Protein AF-A0A016S9G3-F1 (afdb_monomer_lite)

pLDDT: mean 77.6, std 17.91, range [39.56, 98.06]

Radius of gyration: 31.68 Å; chains: 1; bounding box: 77×28×99 Å

Secondary structure (DSSP, 8-state):
-----PPPPP------SHHHHHHHHHHHHHHHHHHHHHTT--TT--HHHHHHHHHHHHHHHHHHHHH-GGGSPPHHHHHHHHHHGGGS----

Foldseek 3Di:
DDDDDDDDDDDDDDPDPPPVVVVVVVVVVVVLVVLCVVLVHDPPDDPVVSVVSSVVVVVVVVVCVVPPCVPPDPVVVVVVVVVVVPPPPDDD

Structure (mmCIF, N/CA/C/O backbone):
data_AF-A0A016S9G3-F1
#
_entry.id   AF-A0A016S9G3-F1
#
loop_
_atom_site.group_PDB
_atom_site.id
_atom_site.type_symbol
_atom_site.label_atom_id
_atom_site.label_alt_id
_atom_site.label_comp_id
_atom_site.label_asym_id
_atom_site.label_entity_id
_atom_site.label_seq_id
_atom_site.pdbx_PDB_ins_code
_atom_site.Cartn_x
_atom_site.Cartn_y
_atom_site.Cartn_z
_atom_site.occupancy
_atom_site.B_iso_or_equiv
_atom_site.auth_seq_id
_atom_site.auth_comp_id
_atom_site.auth_asym_id
_atom_site.auth_atom_id
_atom_site.pdbx_PDB_model_num
ATOM 1 N N . MET A 1 1 ? 59.956 -19.115 -46.795 1.00 42.34 1 MET A N 1
ATOM 2 C CA . MET A 1 1 ? 59.897 -18.822 -45.343 1.00 42.34 1 MET A CA 1
ATOM 3 C C . MET A 1 1 ? 58.488 -18.322 -45.012 1.00 42.34 1 MET A C 1
ATOM 5 O O . MET A 1 1 ? 58.281 -17.118 -44.940 1.00 42.34 1 MET A O 1
ATOM 9 N N . HIS A 1 2 ? 57.495 -19.210 -44.901 1.00 43.22 2 HIS A N 1
ATOM 10 C CA . HIS A 1 2 ? 56.113 -18.811 -44.594 1.00 43.22 2 HIS A CA 1
ATOM 11 C C . HIS A 1 2 ? 55.877 -18.946 -43.086 1.00 43.22 2 HIS A C 1
ATOM 13 O O . HIS A 1 2 ? 55.929 -20.048 -42.548 1.00 43.22 2 HIS A O 1
ATOM 19 N N . ARG A 1 3 ? 55.691 -17.814 -42.397 1.00 47.59 3 ARG A N 1
ATOM 20 C CA . ARG A 1 3 ? 55.271 -17.761 -40.991 1.00 47.59 3 ARG A CA 1
ATOM 21 C C . ARG A 1 3 ? 53.745 -17.742 -40.957 1.00 47.59 3 ARG A C 1
ATOM 23 O O . ARG A 1 3 ? 53.147 -16.715 -41.255 1.00 47.59 3 ARG A O 1
ATOM 30 N N . GLU A 1 4 ? 53.131 -18.855 -40.577 1.00 50.22 4 GLU A N 1
ATOM 31 C CA . GLU A 1 4 ? 51.758 -18.848 -40.076 1.00 50.22 4 GLU A CA 1
ATOM 32 C C . GLU A 1 4 ? 51.778 -18.453 -38.596 1.00 50.22 4 GLU A C 1
ATOM 34 O O . GLU A 1 4 ? 52.387 -19.131 -37.768 1.00 50.22 4 GLU A O 1
ATOM 39 N N . THR A 1 5 ? 51.116 -17.353 -38.244 1.00 54.00 5 THR A N 1
ATOM 40 C CA . THR A 1 5 ? 50.818 -17.012 -36.848 1.00 54.00 5 THR A CA 1
ATOM 41 C C . THR A 1 5 ? 49.310 -16.942 -36.666 1.00 54.00 5 THR A C 1
ATOM 43 O O . THR A 1 5 ? 48.653 -15.989 -37.077 1.00 54.00 5 THR A O 1
ATOM 46 N N . ARG A 1 6 ? 48.790 -18.005 -36.051 1.00 60.78 6 ARG A N 1
ATOM 47 C CA . ARG A 1 6 ? 47.431 -18.195 -35.536 1.00 60.78 6 ARG A CA 1
ATOM 48 C C . ARG A 1 6 ? 46.963 -16.978 -34.712 1.00 60.78 6 ARG A C 1
ATOM 50 O O . ARG A 1 6 ? 47.702 -16.563 -33.819 1.00 60.78 6 ARG A O 1
ATOM 57 N N . PRO A 1 7 ? 45.744 -16.446 -34.917 1.00 51.56 7 PRO A N 1
ATOM 58 C CA . PRO A 1 7 ? 45.179 -15.445 -34.017 1.00 51.56 7 PRO A CA 1
ATOM 59 C C . PRO A 1 7 ? 44.909 -16.081 -32.647 1.00 51.56 7 PRO A C 1
ATOM 61 O O . PRO A 1 7 ? 44.230 -17.106 -32.549 1.00 5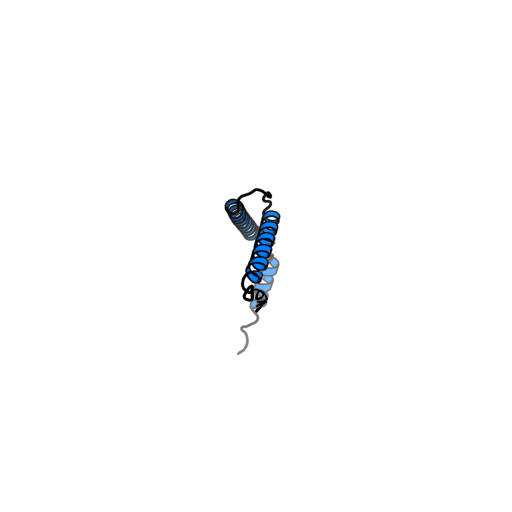1.56 7 PRO A O 1
ATOM 64 N N . ALA A 1 8 ? 45.462 -15.493 -31.587 1.00 54.50 8 ALA A N 1
ATOM 65 C CA . ALA A 1 8 ? 45.157 -15.874 -30.215 1.00 54.50 8 ALA A CA 1
ATOM 66 C C . ALA A 1 8 ? 43.688 -15.541 -29.903 1.00 54.50 8 ALA A C 1
ATOM 68 O O . ALA A 1 8 ? 43.227 -14.428 -30.151 1.00 54.50 8 ALA A O 1
ATOM 69 N N . ALA A 1 9 ? 42.951 -16.518 -29.374 1.00 61.66 9 ALA A N 1
ATOM 70 C CA . ALA A 1 9 ? 41.587 -16.324 -28.902 1.00 61.66 9 ALA A CA 1
ATOM 71 C C . ALA A 1 9 ? 41.550 -15.283 -27.762 1.00 61.66 9 ALA A C 1
ATOM 73 O O . ALA A 1 9 ? 42.457 -15.271 -26.923 1.00 61.66 9 ALA A O 1
ATOM 74 N N . PRO A 1 10 ? 40.512 -14.431 -27.686 1.00 54.06 10 PRO A N 1
ATOM 75 C CA . PRO A 1 10 ? 40.385 -13.462 -26.610 1.00 54.06 10 PRO A CA 1
ATOM 76 C C . PRO A 1 10 ? 40.059 -14.188 -25.302 1.00 54.06 10 PRO A C 1
ATOM 78 O O . PRO A 1 10 ? 39.029 -14.854 -25.181 1.00 54.06 10 PRO A O 1
ATOM 81 N N . VAL A 1 11 ? 40.924 -14.044 -24.298 1.00 56.88 11 VAL A N 1
ATOM 82 C CA . VAL A 1 11 ? 40.612 -14.478 -22.935 1.00 56.88 11 VAL A CA 1
ATOM 83 C C . VAL A 1 11 ? 39.586 -13.495 -22.369 1.00 56.88 11 VAL A C 1
ATOM 85 O O . VAL A 1 11 ? 39.879 -12.332 -22.117 1.00 56.88 11 VAL A O 1
ATOM 88 N N . SER A 1 12 ? 38.343 -13.939 -22.214 1.00 62.00 12 SER A N 1
ATOM 89 C CA . SER A 1 12 ? 37.373 -13.274 -21.343 1.00 62.00 12 SER A CA 1
ATOM 90 C C . SER A 1 12 ? 37.219 -14.122 -20.093 1.00 62.00 12 SER A C 1
ATOM 92 O O . SER A 1 12 ? 36.734 -15.249 -20.195 1.00 62.00 12 SER A O 1
ATOM 94 N N . PRO A 1 13 ? 37.613 -13.611 -18.916 1.00 58.97 13 PRO A N 1
ATOM 95 C CA . PRO A 1 13 ? 36.805 -13.908 -17.740 1.00 58.97 13 PRO A CA 1
ATOM 96 C C . PRO A 1 13 ? 36.851 -12.792 -16.682 1.00 58.97 13 PRO A C 1
ATOM 98 O O . PRO A 1 13 ? 37.785 -12.716 -15.893 1.00 58.97 13 PRO A O 1
ATOM 101 N N . SER A 1 14 ? 35.792 -11.984 -16.581 1.00 55.59 14 SER A N 1
ATOM 102 C CA . SER A 1 14 ? 35.323 -11.461 -15.278 1.00 55.59 14 SER A CA 1
ATOM 103 C C . SER A 1 14 ? 33.880 -10.932 -15.334 1.00 55.59 14 SER A C 1
ATOM 105 O O . SER A 1 14 ? 33.513 -9.923 -14.735 1.00 55.59 14 SER A O 1
ATOM 107 N N . GLY A 1 15 ? 32.994 -11.665 -16.014 1.00 56.28 15 GLY A N 1
ATOM 108 C CA . GLY A 1 15 ? 31.543 -11.444 -15.978 1.00 56.28 15 GLY A CA 1
ATOM 109 C C . GLY A 1 15 ? 30.904 -11.925 -14.667 1.00 56.28 15 GLY A C 1
ATOM 110 O O . GLY A 1 15 ? 30.065 -12.822 -14.685 1.00 56.28 15 GLY A O 1
ATOM 111 N N . GLY A 1 16 ? 31.320 -11.372 -13.522 1.00 55.38 16 GLY A N 1
ATOM 112 C CA . GLY A 1 16 ? 30.884 -11.815 -12.186 1.00 55.38 16 GLY A CA 1
ATOM 113 C C . GLY A 1 16 ? 29.923 -10.876 -11.445 1.00 55.38 16 GLY A C 1
ATOM 114 O O . GLY A 1 16 ? 29.289 -11.294 -10.481 1.00 55.38 16 GLY A O 1
ATOM 115 N N . ARG A 1 17 ? 29.770 -9.614 -11.874 1.00 58.44 17 ARG A N 1
ATOM 116 C CA . ARG A 1 17 ? 28.977 -8.600 -11.135 1.00 58.44 17 ARG A CA 1
ATOM 117 C C . ARG A 1 17 ? 27.553 -8.363 -11.650 1.00 58.44 17 ARG A C 1
ATOM 119 O O . ARG A 1 17 ? 26.748 -7.790 -10.928 1.00 58.44 17 ARG A O 1
ATOM 126 N N . ILE A 1 18 ? 27.210 -8.840 -12.847 1.00 58.03 18 ILE A N 1
ATOM 127 C CA . ILE A 1 18 ? 25.934 -8.511 -13.519 1.00 58.03 18 ILE A CA 1
ATOM 128 C C . ILE A 1 18 ? 24.762 -9.397 -13.040 1.00 58.03 18 ILE A C 1
ATOM 130 O O . ILE A 1 18 ? 23.597 -9.035 -13.178 1.00 58.03 18 ILE A O 1
ATOM 134 N N . ARG A 1 19 ? 25.030 -10.558 -12.424 1.00 58.97 19 ARG A N 1
ATOM 135 C CA . ARG A 1 19 ? 23.955 -11.492 -12.028 1.00 58.97 19 ARG A CA 1
ATOM 136 C C . ARG A 1 19 ? 23.150 -11.017 -10.812 1.00 58.97 19 ARG A C 1
ATOM 138 O O . ARG A 1 19 ? 21.937 -11.200 -10.793 1.00 58.97 19 ARG A O 1
ATOM 145 N N . LYS A 1 20 ? 23.796 -10.373 -9.830 1.00 58.53 20 LYS A N 1
ATOM 146 C CA . LYS A 1 20 ? 23.123 -9.859 -8.620 1.00 58.53 20 LYS A CA 1
ATOM 147 C C . LYS A 1 20 ? 22.177 -8.692 -8.930 1.00 58.53 20 LYS A C 1
ATOM 149 O O . LYS A 1 20 ? 21.052 -8.692 -8.445 1.00 58.53 20 LYS A O 1
ATOM 154 N N . SER A 1 21 ? 22.577 -7.769 -9.809 1.00 68.38 21 SER A N 1
ATOM 155 C CA . SER A 1 21 ? 21.732 -6.627 -10.194 1.00 68.38 21 SER A CA 1
ATOM 156 C C . SER A 1 21 ? 20.472 -7.047 -10.955 1.00 68.38 21 SER A C 1
ATOM 158 O O . SER A 1 21 ? 19.434 -6.405 -10.833 1.00 68.38 21 SER A O 1
ATOM 160 N N . SER A 1 22 ? 20.527 -8.144 -11.719 1.00 81.50 22 SER A N 1
ATOM 161 C CA . SER A 1 22 ? 19.354 -8.665 -12.430 1.00 81.50 22 SER A CA 1
ATOM 162 C C . SER A 1 22 ? 18.295 -9.216 -11.473 1.00 81.50 22 SER A C 1
ATOM 164 O O . SER A 1 22 ? 17.110 -8.942 -11.659 1.00 81.50 22 SER A O 1
ATOM 166 N N . ALA A 1 23 ? 18.710 -9.960 -10.444 1.00 88.94 23 ALA A N 1
ATOM 167 C CA . ALA A 1 23 ? 17.794 -10.487 -9.435 1.00 88.94 23 ALA A CA 1
ATOM 168 C C . ALA A 1 23 ? 17.147 -9.354 -8.623 1.00 88.94 23 ALA A C 1
ATOM 170 O O . ALA A 1 23 ? 15.923 -9.296 -8.542 1.00 88.94 23 ALA A O 1
ATOM 171 N N . GLU A 1 24 ? 17.953 -8.405 -8.140 1.00 88.25 24 GLU A N 1
ATOM 172 C CA . GLU A 1 24 ? 17.470 -7.234 -7.397 1.00 88.25 24 GLU A CA 1
ATOM 173 C C . GLU A 1 24 ? 16.500 -6.386 -8.235 1.00 88.25 24 GLU A C 1
ATOM 175 O O . GLU A 1 24 ? 15.446 -5.969 -7.762 1.00 88.25 24 GLU A O 1
ATOM 180 N N . ARG A 1 25 ? 16.805 -6.164 -9.521 1.00 89.31 25 ARG A N 1
ATOM 181 C CA . ARG A 1 25 ? 15.911 -5.424 -10.423 1.00 89.31 25 ARG A CA 1
ATOM 182 C C . ARG A 1 25 ? 14.576 -6.142 -10.619 1.00 89.31 25 ARG A C 1
ATOM 184 O O . ARG A 1 25 ? 13.536 -5.491 -10.628 1.00 89.31 25 ARG A O 1
ATOM 191 N N . LYS A 1 26 ? 14.593 -7.470 -10.778 1.00 92.81 26 LYS A N 1
ATOM 192 C CA . LYS A 1 26 ? 13.362 -8.270 -10.882 1.00 92.81 26 LYS A CA 1
ATOM 193 C C . LYS A 1 26 ? 12.541 -8.192 -9.601 1.00 92.81 26 LYS A C 1
ATOM 195 O O . LYS A 1 26 ? 11.322 -8.098 -9.677 1.00 92.81 26 LYS A O 1
ATOM 200 N N . GLU A 1 27 ? 13.192 -8.233 -8.446 1.00 93.50 27 GLU A N 1
ATOM 201 C CA . GLU A 1 27 ? 12.527 -8.102 -7.153 1.00 93.50 27 GLU A CA 1
ATOM 202 C C . GLU A 1 27 ? 11.879 -6.726 -6.990 1.00 93.50 27 GLU A C 1
ATOM 204 O O . GLU A 1 27 ? 10.693 -6.659 -6.684 1.00 93.50 27 GLU A O 1
ATOM 209 N N . LYS A 1 28 ? 12.592 -5.642 -7.319 1.00 92.38 28 LYS A N 1
ATOM 210 C CA . LYS A 1 28 ? 12.029 -4.281 -7.298 1.00 92.38 28 LYS A CA 1
ATOM 211 C C . LYS A 1 28 ? 10.777 -4.155 -8.167 1.00 92.38 28 LYS A C 1
ATOM 213 O O . LYS A 1 28 ? 9.779 -3.622 -7.701 1.00 92.38 28 LYS A O 1
ATOM 218 N N . LEU A 1 29 ? 10.790 -4.714 -9.380 1.00 93.25 29 LEU A N 1
ATOM 219 C CA . LEU A 1 29 ? 9.612 -4.719 -10.259 1.00 93.25 29 LEU A CA 1
ATOM 220 C C . LEU A 1 29 ? 8.437 -5.515 -9.667 1.00 93.25 29 LEU A C 1
ATOM 222 O O . LEU A 1 29 ? 7.287 -5.100 -9.788 1.00 93.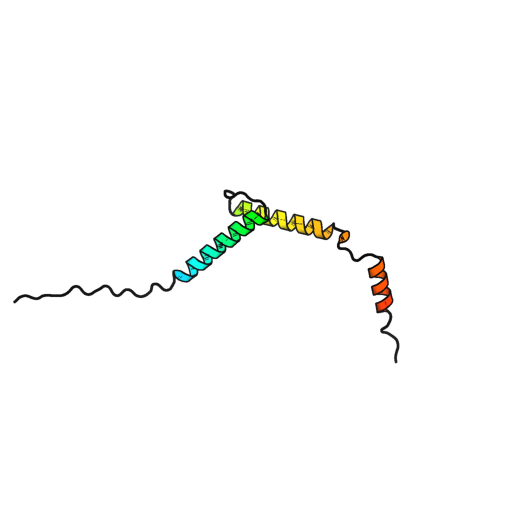25 29 LEU A O 1
ATOM 226 N N . LYS A 1 30 ? 8.709 -6.647 -9.003 1.00 95.75 30 LYS A N 1
ATOM 227 C CA . LYS A 1 30 ? 7.668 -7.426 -8.312 1.00 95.75 30 LYS A CA 1
ATOM 228 C C . LYS A 1 30 ? 7.074 -6.659 -7.136 1.00 95.75 30 LYS A C 1
ATOM 230 O O . LYS A 1 30 ? 5.855 -6.670 -6.971 1.00 95.75 30 LYS A O 1
ATOM 235 N N . VAL A 1 31 ? 7.919 -6.010 -6.336 1.00 95.94 31 VAL A N 1
ATOM 236 C CA . VAL A 1 31 ? 7.487 -5.174 -5.209 1.00 95.94 31 VAL A CA 1
ATOM 237 C C . VAL A 1 31 ? 6.618 -4.035 -5.719 1.00 95.94 31 VAL A C 1
ATOM 239 O O . VAL A 1 31 ? 5.522 -3.840 -5.211 1.00 95.94 31 VAL A O 1
ATOM 242 N N . GLU A 1 32 ? 7.056 -3.342 -6.767 1.00 95.06 32 GLU A N 1
ATOM 243 C CA . GLU A 1 32 ? 6.305 -2.239 -7.359 1.00 95.06 32 GLU A CA 1
ATOM 244 C C . GLU A 1 32 ? 4.937 -2.689 -7.894 1.00 95.06 32 GLU A C 1
ATOM 246 O O . GLU A 1 32 ? 3.920 -2.093 -7.549 1.00 95.06 32 GLU A O 1
ATOM 251 N N . SER A 1 33 ? 4.886 -3.782 -8.663 1.00 95.12 33 SER A N 1
ATOM 252 C CA . SER A 1 33 ? 3.627 -4.350 -9.171 1.00 95.12 33 SER A CA 1
ATOM 253 C C . SER A 1 33 ? 2.684 -4.780 -8.041 1.00 95.12 33 SER A C 1
ATOM 255 O O . SER A 1 33 ? 1.477 -4.541 -8.096 1.00 95.12 33 SER A O 1
ATOM 257 N N . THR A 1 34 ? 3.232 -5.386 -6.985 1.00 96.31 34 THR A N 1
ATOM 258 C CA . THR A 1 34 ? 2.450 -5.782 -5.808 1.00 96.31 34 THR A CA 1
ATOM 259 C C . THR A 1 34 ? 1.903 -4.555 -5.089 1.00 96.31 34 THR A C 1
ATOM 261 O O . THR A 1 34 ? 0.722 -4.520 -4.754 1.00 96.31 34 THR A O 1
ATOM 264 N N . LEU A 1 35 ? 2.732 -3.526 -4.904 1.00 96.62 35 LEU A N 1
ATOM 265 C CA . LEU A 1 35 ? 2.335 -2.292 -4.241 1.00 96.62 35 LEU A CA 1
ATOM 266 C C . LEU A 1 35 ? 1.228 -1.578 -5.019 1.00 96.62 35 LEU A C 1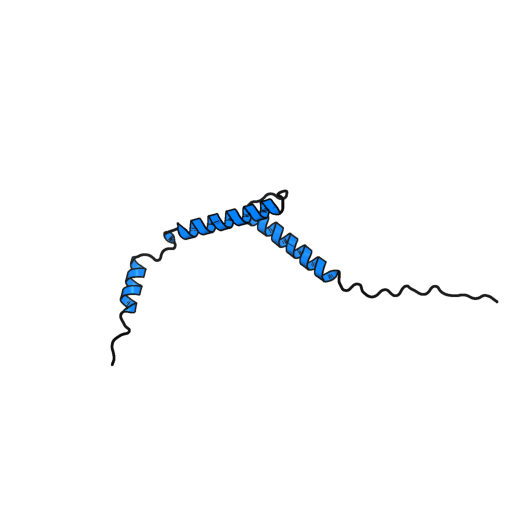
ATOM 268 O O . LEU A 1 35 ? 0.232 -1.203 -4.410 1.00 96.62 35 LEU A O 1
ATOM 272 N N . ARG A 1 36 ? 1.348 -1.473 -6.352 1.00 96.25 36 ARG A N 1
ATOM 273 C CA . ARG A 1 36 ? 0.299 -0.908 -7.225 1.00 96.25 36 ARG A CA 1
ATOM 274 C C . ARG A 1 36 ? -1.040 -1.605 -7.010 1.00 96.25 36 ARG A C 1
ATOM 276 O O . ARG A 1 36 ? -2.043 -0.933 -6.796 1.00 96.25 36 ARG A O 1
ATOM 283 N N . ARG A 1 37 ? -1.040 -2.941 -6.980 1.00 96.19 37 ARG A N 1
ATOM 284 C CA . ARG A 1 37 ? -2.250 -3.742 -6.745 1.00 96.19 37 ARG A CA 1
ATOM 285 C C . ARG A 1 37 ? -2.863 -3.493 -5.369 1.00 96.19 37 ARG A C 1
ATOM 287 O O . ARG A 1 37 ? -4.073 -3.342 -5.277 1.00 96.19 37 ARG A O 1
ATOM 294 N N . LEU A 1 38 ? -2.042 -3.466 -4.318 1.00 95.94 38 LEU A N 1
ATOM 295 C CA . LEU A 1 38 ? -2.517 -3.300 -2.941 1.00 95.94 38 LEU A CA 1
ATOM 296 C C . LEU A 1 38 ? -3.128 -1.920 -2.695 1.00 95.94 38 LEU A C 1
ATOM 298 O O . LEU A 1 38 ? -4.114 -1.811 -1.978 1.00 95.94 38 LEU A O 1
ATOM 302 N N . VAL A 1 39 ? -2.554 -0.878 -3.297 1.00 96.06 39 VAL A N 1
ATOM 303 C CA . VAL A 1 39 ? -2.991 0.510 -3.076 1.00 96.06 39 VAL A CA 1
ATOM 304 C C . VAL A 1 39 ? -3.952 1.011 -4.161 1.00 96.06 39 VAL A C 1
ATOM 306 O O . VAL A 1 39 ? -4.295 2.191 -4.167 1.00 96.06 39 VAL A O 1
ATOM 309 N N . GLY A 1 40 ? -4.362 0.141 -5.093 1.00 92.88 40 GLY A N 1
ATOM 310 C CA . GLY A 1 40 ? -5.289 0.470 -6.180 1.00 92.88 40 GLY A CA 1
ATOM 311 C C . GLY A 1 40 ? -4.753 1.506 -7.174 1.00 92.88 40 GLY A C 1
ATOM 312 O O . GLY A 1 40 ? -5.518 2.334 -7.658 1.00 92.88 40 GLY A O 1
ATOM 313 N N . SER A 1 41 ? -3.445 1.511 -7.448 1.00 93.94 41 SER A N 1
ATOM 314 C CA . SER A 1 41 ? -2.815 2.475 -8.362 1.00 93.94 41 SER A CA 1
ATOM 315 C C . SER A 1 41 ? -2.706 1.935 -9.789 1.00 93.94 41 SER A C 1
ATOM 317 O O . SER A 1 41 ? -2.431 0.753 -9.990 1.00 93.94 41 SER A O 1
ATOM 319 N N . GLU A 1 42 ? -2.874 2.814 -10.777 1.00 92.12 42 GLU A N 1
ATOM 320 C CA . GLU A 1 42 ? -2.780 2.478 -12.201 1.00 92.12 42 GLU A CA 1
ATOM 321 C C . GLU A 1 42 ? -1.351 2.093 -12.632 1.00 92.12 42 GLU A C 1
ATOM 323 O O . GLU A 1 42 ? -0.355 2.376 -11.964 1.00 92.12 42 GLU A O 1
ATOM 328 N N . GLU A 1 43 ? -1.220 1.453 -13.793 1.00 84.12 43 GLU A N 1
ATOM 329 C CA . GLU A 1 43 ? 0.072 0.969 -14.306 1.00 84.12 43 GLU A CA 1
ATOM 330 C C . GLU A 1 43 ? 0.980 2.097 -14.849 1.00 84.12 43 GLU A C 1
ATOM 332 O O . GLU A 1 43 ? 2.149 1.864 -15.145 1.00 84.12 43 GLU A O 1
ATOM 337 N N . GLY A 1 44 ? 0.467 3.333 -14.923 1.00 87.69 44 GLY A N 1
ATOM 338 C CA . GLY A 1 44 ? 1.182 4.525 -15.395 1.00 87.69 44 GLY A CA 1
ATOM 339 C C . GLY A 1 44 ? 1.550 5.555 -14.321 1.00 87.69 44 GLY A C 1
ATOM 340 O O . GLY A 1 44 ? 2.244 6.520 -14.637 1.00 87.69 44 GLY A O 1
ATOM 341 N N . THR A 1 45 ? 1.120 5.386 -13.064 1.00 92.44 45 THR A N 1
ATOM 342 C CA . THR A 1 45 ? 1.450 6.345 -11.992 1.00 92.44 45 THR A CA 1
ATOM 343 C C . THR A 1 45 ? 2.947 6.384 -11.727 1.00 92.44 45 THR A C 1
ATOM 345 O O . THR A 1 45 ? 3.631 5.349 -11.722 1.00 92.44 45 THR A O 1
ATOM 348 N N . SER A 1 46 ? 3.455 7.587 -11.462 1.00 95.81 46 SER A N 1
ATOM 349 C CA . SER A 1 46 ? 4.865 7.775 -11.137 1.00 95.81 46 SER A CA 1
ATOM 350 C C . SER A 1 46 ? 5.239 7.045 -9.842 1.00 95.81 46 SER A C 1
ATOM 352 O O . SER A 1 46 ? 4.406 6.813 -8.963 1.00 95.81 46 SER A O 1
ATOM 354 N N . GLN A 1 47 ? 6.520 6.704 -9.685 1.00 94.50 47 GLN A N 1
ATOM 355 C CA . GLN A 1 47 ? 7.004 6.045 -8.467 1.00 94.50 47 GLN A CA 1
ATOM 356 C C . GLN A 1 47 ? 6.728 6.886 -7.209 1.00 94.50 47 GLN A C 1
ATOM 358 O O . GLN A 1 47 ? 6.398 6.339 -6.159 1.00 94.50 47 GLN A O 1
ATOM 363 N N . LEU A 1 48 ? 6.830 8.215 -7.319 1.00 96.69 48 LEU A N 1
ATOM 364 C CA . LEU A 1 48 ? 6.521 9.130 -6.224 1.00 96.69 48 LEU A CA 1
ATOM 365 C C . LEU A 1 48 ? 5.041 9.049 -5.829 1.00 96.69 48 LEU A C 1
ATOM 367 O O . LEU A 1 48 ? 4.732 8.882 -4.651 1.00 96.69 48 LEU A O 1
ATOM 371 N N . GLU A 1 49 ? 4.128 9.119 -6.798 1.00 96.69 49 GLU A N 1
ATOM 372 C CA . GLU A 1 49 ? 2.684 9.021 -6.545 1.00 96.69 49 GLU A CA 1
ATOM 373 C C . GLU A 1 49 ? 2.280 7.659 -5.989 1.00 96.69 49 GLU A C 1
ATOM 375 O O . GLU A 1 49 ? 1.410 7.586 -5.118 1.00 96.69 49 GLU A O 1
ATOM 380 N N . LEU A 1 50 ? 2.931 6.587 -6.446 1.00 96.81 50 LEU A N 1
ATOM 381 C CA . LEU A 1 50 ? 2.732 5.247 -5.909 1.00 96.81 50 LEU A CA 1
ATOM 382 C C . LEU A 1 50 ? 3.100 5.189 -4.419 1.00 96.81 50 LEU A C 1
ATOM 384 O O . LEU A 1 50 ? 2.320 4.688 -3.610 1.00 96.81 50 LEU A O 1
ATOM 388 N N . VAL A 1 51 ? 4.254 5.746 -4.040 1.00 97.31 51 VAL A N 1
ATOM 389 C CA . VAL A 1 51 ? 4.699 5.797 -2.637 1.00 97.31 51 VAL A CA 1
ATOM 390 C C . VAL A 1 51 ? 3.775 6.675 -1.793 1.00 97.31 51 VAL A C 1
ATOM 392 O O . VAL A 1 51 ? 3.379 6.269 -0.702 1.00 97.31 51 VAL A O 1
ATOM 395 N N . LEU A 1 52 ? 3.371 7.846 -2.291 1.00 97.75 52 LEU A N 1
ATOM 396 C CA . LEU A 1 52 ? 2.416 8.714 -1.590 1.00 97.75 52 LEU A CA 1
ATOM 397 C C . LEU A 1 52 ? 1.056 8.029 -1.397 1.00 97.75 52 LEU A C 1
ATOM 399 O O . LEU A 1 52 ? 0.454 8.139 -0.328 1.00 97.75 52 LEU A O 1
ATOM 403 N N . SER A 1 53 ? 0.597 7.277 -2.398 1.00 97.19 53 SER A N 1
ATOM 404 C CA . SER A 1 53 ? -0.638 6.492 -2.311 1.00 97.19 53 SER A CA 1
ATOM 405 C C . SER A 1 53 ? -0.526 5.370 -1.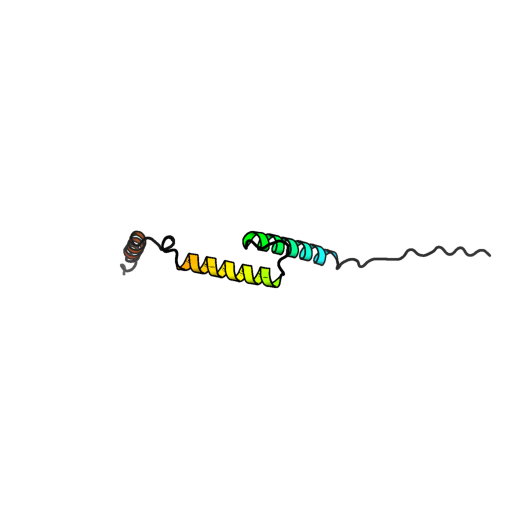281 1.00 97.19 53 SER A C 1
ATOM 407 O O . SER A 1 53 ? -1.456 5.175 -0.501 1.00 97.19 53 SER A O 1
ATOM 409 N N . ALA A 1 54 ? 0.627 4.699 -1.205 1.00 97.81 54 ALA A N 1
ATOM 410 C CA . ALA A 1 54 ? 0.900 3.704 -0.172 1.00 97.81 54 ALA A CA 1
ATOM 411 C C . ALA A 1 54 ? 0.904 4.304 1.239 1.00 97.81 54 ALA A C 1
ATOM 413 O O . ALA A 1 54 ? 0.289 3.742 2.142 1.00 97.81 54 ALA A O 1
ATOM 414 N N . ILE A 1 55 ? 1.526 5.471 1.430 1.00 98.06 55 ILE A N 1
ATOM 415 C CA . ILE A 1 55 ? 1.518 6.176 2.722 1.00 98.06 55 ILE A CA 1
ATOM 416 C C . ILE A 1 55 ? 0.086 6.539 3.131 1.00 98.06 55 ILE A C 1
ATOM 418 O O . ILE A 1 55 ? -0.291 6.336 4.284 1.00 98.06 55 ILE A O 1
ATOM 422 N N . ARG A 1 56 ? -0.723 7.054 2.196 1.00 97.44 56 ARG A N 1
ATOM 423 C CA . ARG A 1 56 ? -2.136 7.373 2.449 1.00 97.44 56 ARG A CA 1
ATOM 424 C C . ARG A 1 56 ? -2.926 6.129 2.858 1.00 97.44 56 ARG A C 1
ATOM 426 O O . ARG A 1 56 ? -3.661 6.192 3.833 1.00 97.44 56 ARG A O 1
ATOM 433 N N . TYR A 1 57 ? -2.734 5.013 2.157 1.00 97.19 57 TYR A N 1
ATOM 434 C CA . TYR A 1 57 ? -3.408 3.754 2.471 1.00 97.19 57 TYR A CA 1
ATOM 435 C C . TYR A 1 57 ? -3.031 3.217 3.860 1.00 97.19 57 TYR A C 1
ATOM 437 O O . TYR A 1 57 ? -3.904 2.809 4.614 1.00 97.19 57 TYR A O 1
ATOM 445 N N . ILE A 1 58 ? -1.753 3.290 4.249 1.00 97.25 58 ILE A N 1
ATOM 446 C CA . ILE A 1 58 ? -1.315 2.884 5.595 1.00 97.25 58 ILE A CA 1
ATOM 447 C C . ILE A 1 58 ? -1.985 3.738 6.677 1.00 97.25 58 ILE A C 1
ATOM 449 O O . ILE A 1 58 ? -2.451 3.196 7.672 1.00 97.25 58 ILE A O 1
ATOM 453 N N . ARG A 1 59 ? -2.062 5.060 6.485 1.00 97.25 59 ARG A N 1
ATOM 454 C CA . ARG A 1 59 ? -2.720 5.957 7.450 1.00 97.25 59 ARG A CA 1
ATOM 455 C C . ARG A 1 59 ? -4.213 5.676 7.584 1.00 97.25 59 ARG A C 1
ATOM 457 O O . ARG A 1 59 ? -4.736 5.732 8.688 1.00 97.25 59 ARG A O 1
ATOM 464 N N . GLU A 1 60 ? -4.872 5.360 6.475 1.00 95.00 60 GLU A N 1
ATOM 465 C CA . GLU A 1 60 ? -6.275 4.947 6.472 1.00 95.00 60 GLU A CA 1
ATOM 466 C C . GLU A 1 60 ? -6.470 3.664 7.291 1.00 95.00 60 GLU A C 1
ATOM 468 O O . GLU A 1 60 ? -7.306 3.633 8.186 1.00 95.00 60 GLU A O 1
ATOM 473 N N . LEU A 1 61 ? -5.636 2.641 7.070 1.00 94.62 61 LEU A N 1
ATOM 474 C CA . LEU A 1 61 ? -5.678 1.404 7.858 1.00 94.62 61 LEU A CA 1
ATOM 475 C C . LEU A 1 61 ? -5.414 1.649 9.350 1.00 94.62 61 LEU A C 1
ATOM 477 O O . LEU A 1 61 ? -6.079 1.057 10.192 1.00 94.62 61 LEU A O 1
ATOM 481 N N . GLN A 1 62 ? -4.464 2.525 9.689 1.00 94.06 62 GLN A N 1
ATOM 482 C CA . GLN A 1 62 ? -4.213 2.912 11.082 1.00 94.06 62 GLN A CA 1
ATOM 483 C C . GLN A 1 62 ? -5.441 3.580 11.702 1.00 94.06 62 GLN A C 1
ATOM 485 O O . GLN A 1 62 ? -5.841 3.214 12.800 1.00 94.06 62 GLN A O 1
ATOM 490 N N . SER A 1 63 ? -6.074 4.502 10.974 1.00 92.75 63 SER A N 1
ATOM 491 C CA . SER A 1 63 ? -7.291 5.167 11.433 1.00 92.75 63 SER A CA 1
ATOM 492 C C . SER A 1 63 ? -8.440 4.179 11.625 1.00 92.75 63 SER A C 1
ATOM 494 O O . SER A 1 63 ? -9.161 4.283 12.612 1.00 92.75 63 SER A O 1
ATOM 496 N N . GLN A 1 64 ? -8.595 3.201 10.732 1.00 89.88 64 GLN A N 1
ATOM 497 C CA . GLN A 1 64 ? -9.592 2.144 10.892 1.00 89.88 64 GLN A CA 1
ATOM 498 C C . GLN A 1 64 ? -9.325 1.336 12.161 1.00 89.88 64 GLN A C 1
ATOM 500 O O . GLN A 1 64 ? -10.220 1.216 12.981 1.00 89.88 64 GLN A O 1
ATOM 505 N N . LEU A 1 65 ? -8.088 0.886 12.389 1.00 87.94 65 LEU A N 1
ATOM 506 C CA . LEU A 1 65 ? -7.729 0.121 13.590 1.00 87.94 65 LEU A CA 1
ATOM 507 C C . LEU A 1 65 ? -7.902 0.902 14.900 1.00 87.94 65 LEU A C 1
ATOM 509 O O . LEU A 1 65 ? -8.240 0.306 15.915 1.00 87.94 65 LEU A O 1
ATOM 513 N N . GLU A 1 66 ? -7.662 2.213 14.896 1.00 86.81 66 GLU A N 1
ATOM 514 C CA . GLU A 1 66 ? -7.854 3.067 16.076 1.00 86.81 66 GLU A CA 1
ATOM 515 C C . GLU A 1 66 ? -9.333 3.362 16.364 1.00 86.81 66 GLU A C 1
ATOM 517 O O . GLU A 1 66 ? -9.701 3.589 17.516 1.00 86.81 66 GLU A O 1
ATOM 522 N N . ASN A 1 67 ? -10.177 3.394 15.329 1.00 81.38 67 ASN A N 1
ATOM 523 C CA . ASN A 1 67 ? -11.592 3.749 15.454 1.00 81.38 67 ASN A CA 1
ATOM 524 C C . ASN A 1 67 ? -12.534 2.531 15.478 1.00 81.38 67 ASN A C 1
ATOM 526 O O . ASN A 1 67 ? -13.694 2.683 15.872 1.00 81.38 67 ASN A O 1
ATOM 530 N N . ASP A 1 68 ? -12.060 1.340 15.099 1.00 75.69 68 ASP A N 1
ATOM 531 C CA . ASP A 1 68 ? -12.818 0.089 15.192 1.00 75.69 68 ASP A CA 1
ATOM 532 C C . ASP A 1 68 ? -12.861 -0.423 16.634 1.00 75.69 68 ASP A C 1
ATOM 534 O O . ASP A 1 68 ? -12.062 -1.258 17.064 1.00 75.69 68 ASP A O 1
ATOM 538 N N . LYS A 1 69 ? -13.878 0.029 17.374 1.00 62.75 69 LYS A N 1
ATOM 539 C CA . LYS A 1 69 ? -14.220 -0.499 18.706 1.00 62.75 69 LYS A CA 1
ATOM 540 C C . LYS A 1 69 ? -14.602 -1.983 18.697 1.00 62.75 69 LYS A C 1
ATOM 542 O O . LYS A 1 69 ? -14.719 -2.586 19.754 1.00 62.75 69 LYS A O 1
ATOM 547 N N . GLU A 1 70 ? -14.813 -2.591 17.527 1.00 65.00 70 GLU A N 1
ATOM 548 C CA . GLU A 1 70 ? -15.037 -4.039 17.413 1.00 65.00 70 GLU A CA 1
ATOM 549 C C . GLU A 1 70 ? -13.767 -4.862 17.702 1.00 65.00 70 GLU A C 1
ATOM 551 O O . GLU A 1 70 ? -13.874 -6.046 18.020 1.00 65.00 70 GLU A O 1
ATOM 556 N N . ASN A 1 71 ? -12.575 -4.251 17.634 1.00 60.41 71 ASN A N 1
ATOM 557 C CA . ASN A 1 71 ? -11.325 -4.879 18.081 1.00 60.41 71 ASN A CA 1
ATOM 558 C C . ASN A 1 71 ? -11.037 -4.661 19.573 1.00 60.41 71 ASN A C 1
ATOM 560 O O . ASN A 1 71 ? -10.114 -5.288 20.104 1.00 60.41 71 ASN A O 1
ATOM 564 N N . ASP A 1 72 ? -11.796 -3.798 20.254 1.00 67.31 72 ASP A N 1
ATOM 565 C CA . ASP A 1 72 ? -11.666 -3.657 21.697 1.00 67.31 72 ASP A CA 1
ATOM 566 C C . ASP A 1 72 ? -12.145 -4.943 22.373 1.00 67.31 72 ASP A C 1
ATOM 568 O O . ASP A 1 72 ? -13.131 -5.574 21.980 1.00 67.31 72 ASP A O 1
ATOM 572 N N . LEU A 1 73 ? -11.412 -5.358 23.406 1.00 69.50 73 LEU A N 1
ATOM 573 C CA . LEU A 1 73 ? -11.822 -6.488 24.223 1.00 69.50 73 LEU A CA 1
ATOM 574 C C . LEU A 1 73 ? -13.221 -6.176 24.783 1.00 69.50 73 LEU A C 1
ATOM 576 O O . LEU A 1 73 ? -13.364 -5.137 25.425 1.00 69.50 73 LEU A O 1
ATOM 580 N N . PRO A 1 74 ? -14.230 -7.051 24.593 1.00 76.94 74 PRO A N 1
ATOM 581 C CA . PRO A 1 74 ? -15.556 -6.830 25.149 1.00 76.94 74 PRO A CA 1
ATOM 582 C C . PRO A 1 74 ? -15.446 -6.519 26.640 1.00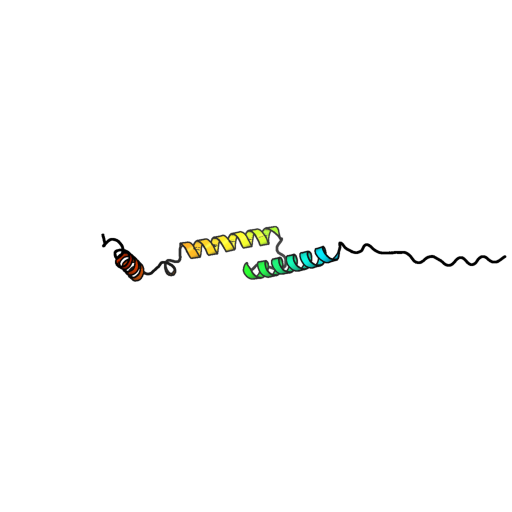 76.94 74 PRO A C 1
ATOM 584 O O . PRO A 1 74 ? -14.765 -7.262 27.353 1.00 76.94 74 PRO A O 1
ATOM 587 N N . ASP A 1 75 ? -16.136 -5.480 27.116 1.00 74.12 75 ASP A N 1
ATOM 588 C CA . ASP A 1 75 ? -16.089 -5.046 28.524 1.00 74.12 75 ASP A CA 1
ATOM 589 C C . ASP A 1 75 ? -16.288 -6.228 29.493 1.00 74.12 75 ASP A C 1
ATOM 591 O O . ASP A 1 75 ? -15.582 -6.372 30.487 1.00 74.12 75 ASP A O 1
ATOM 595 N N . ALA A 1 76 ? -17.166 -7.171 29.131 1.00 72.31 76 ALA A N 1
ATOM 596 C CA . ALA A 1 76 ? -17.419 -8.397 29.888 1.00 72.31 76 ALA A CA 1
ATOM 597 C C . ALA A 1 76 ? -16.185 -9.312 30.054 1.00 72.31 76 ALA A 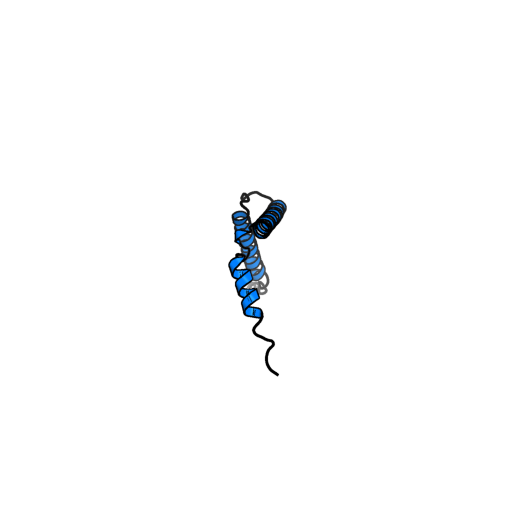C 1
ATOM 599 O O . ALA A 1 76 ? -16.035 -9.978 31.080 1.00 72.31 76 ALA A O 1
ATOM 600 N N . LEU A 1 77 ? -15.298 -9.377 29.058 1.00 77.44 77 LEU A N 1
ATOM 601 C CA . LEU A 1 77 ? -14.035 -10.114 29.154 1.00 77.44 77 LEU A CA 1
ATOM 602 C C . LEU A 1 77 ? -12.973 -9.298 29.894 1.00 77.44 77 LEU A C 1
ATOM 604 O O . LEU A 1 77 ? -12.167 -9.876 30.623 1.00 77.44 77 LEU A O 1
ATOM 608 N N . GLN A 1 78 ? -12.989 -7.973 29.753 1.00 80.12 78 GLN A N 1
ATOM 609 C CA . GLN A 1 78 ? -12.088 -7.081 30.480 1.00 80.12 78 GLN A CA 1
ATOM 610 C C . GLN A 1 78 ? -12.333 -7.156 31.999 1.00 80.12 78 GLN A C 1
ATOM 612 O O . GLN A 1 78 ? -11.380 -7.303 32.774 1.00 80.12 78 GLN A O 1
ATOM 617 N N . ASP A 1 79 ? -13.598 -7.206 32.420 1.00 78.25 79 ASP A N 1
ATOM 618 C CA . ASP A 1 79 ? -13.995 -7.438 33.813 1.00 78.25 79 ASP A CA 1
ATOM 619 C C . ASP A 1 79 ? -13.572 -8.826 34.319 1.00 78.25 79 ASP A C 1
ATOM 621 O O . ASP A 1 79 ? -13.068 -8.951 35.438 1.00 78.25 79 ASP A O 1
ATOM 625 N N . LEU A 1 80 ? -13.698 -9.872 33.492 1.00 81.25 80 LEU A N 1
ATOM 626 C CA . LEU A 1 80 ? -13.272 -11.230 33.851 1.00 81.25 80 LEU A CA 1
ATOM 627 C C . LEU A 1 80 ? -11.753 -11.312 34.089 1.00 81.25 80 LEU A C 1
ATOM 629 O O . LEU A 1 80 ? -11.318 -11.871 35.097 1.00 81.25 80 LEU A O 1
ATOM 633 N N . PHE A 1 81 ? -10.932 -10.723 33.213 1.00 77.69 81 PHE A N 1
ATOM 634 C CA . PHE A 1 81 ? -9.474 -10.677 33.402 1.00 77.69 81 PHE A CA 1
ATOM 635 C C . PHE A 1 81 ? -9.073 -9.884 34.652 1.00 77.69 81 PHE A C 1
ATOM 637 O O . PHE A 1 81 ? -8.149 -10.280 35.374 1.00 77.69 81 PHE A O 1
ATOM 644 N N . THR A 1 82 ? -9.789 -8.798 34.940 1.00 78.50 82 THR A N 1
ATOM 645 C CA . THR A 1 82 ? -9.562 -7.969 36.131 1.00 78.50 82 THR A CA 1
ATOM 646 C C . THR A 1 82 ? -9.943 -8.714 37.415 1.00 78.50 82 THR A C 1
ATOM 648 O O . THR A 1 82 ? -9.226 -8.638 38.408 1.00 78.50 82 THR A O 1
ATOM 651 N N . GLN A 1 83 ? -11.006 -9.522 37.396 1.00 76.00 83 GLN A N 1
ATOM 652 C CA . GLN A 1 83 ? -11.386 -10.370 38.533 1.00 76.00 83 GLN A CA 1
ATOM 653 C C . GLN A 1 83 ? -10.420 -11.549 38.739 1.00 76.00 83 GLN A C 1
ATOM 655 O O . GLN A 1 83 ? -10.063 -11.871 39.874 1.00 76.00 83 GLN A O 1
ATOM 660 N N . CYS A 1 84 ? -9.936 -12.178 37.663 1.00 70.12 84 CYS A N 1
ATOM 661 C CA . CYS A 1 84 ? -9.000 -13.304 37.755 1.00 70.12 84 CYS A CA 1
ATOM 662 C C . CYS A 1 84 ? -7.593 -12.893 38.226 1.00 70.12 84 CYS A C 1
ATOM 664 O O . CYS A 1 84 ? -6.891 -13.694 38.849 1.00 70.12 84 CYS A O 1
ATOM 666 N N . SER A 1 85 ? -7.173 -11.652 37.974 1.00 63.28 85 SER A N 1
ATOM 667 C CA . SER A 1 85 ? -5.837 -11.159 38.340 1.00 63.28 85 SER A CA 1
ATOM 668 C C . SER A 1 85 ? -5.656 -10.866 39.840 1.00 63.28 85 SER A C 1
ATOM 670 O O . SER A 1 85 ? -4.522 -10.703 40.290 1.00 63.28 85 SER A O 1
ATOM 672 N N . VAL A 1 86 ? -6.722 -10.923 40.650 1.00 59.59 86 VAL A N 1
ATOM 673 C CA . VAL A 1 86 ? -6.663 -10.711 42.115 1.00 59.59 86 VAL A CA 1
ATOM 674 C C . VAL A 1 86 ? -6.204 -11.963 42.898 1.00 59.59 86 VAL A C 1
ATOM 676 O O . VAL A 1 86 ? -5.984 -11.902 44.103 1.00 59.59 86 VAL A O 1
ATOM 679 N N . SER A 1 87 ? -5.953 -13.109 42.251 1.00 55.72 87 SER A N 1
ATOM 680 C CA . SER A 1 87 ? -5.606 -14.361 42.963 1.00 55.72 87 SER A CA 1
ATOM 681 C C . SER A 1 87 ? -4.117 -14.555 43.308 1.00 55.72 87 SER A C 1
ATOM 683 O O . SER A 1 87 ? -3.713 -15.666 43.651 1.00 55.72 87 SER A O 1
ATOM 685 N N . LYS A 1 88 ? -3.267 -13.518 43.245 1.00 55.28 88 LYS A N 1
ATOM 686 C CA . LYS A 1 88 ? -1.829 -13.654 43.564 1.00 55.28 88 LYS A CA 1
ATOM 687 C C . LYS A 1 88 ? -1.314 -12.638 44.588 1.00 55.28 88 LYS A C 1
ATOM 689 O O . LYS A 1 88 ? -0.324 -11.961 44.347 1.00 55.28 88 LYS A O 1
ATOM 694 N N . ALA A 1 89 ? -1.969 -12.568 45.745 1.00 50.59 89 ALA A N 1
ATOM 695 C CA . ALA A 1 89 ? -1.378 -12.029 46.974 1.00 50.59 89 ALA A CA 1
ATOM 696 C C . ALA A 1 89 ? -2.051 -12.631 48.223 1.00 50.59 89 ALA A C 1
ATOM 698 O O . ALA A 1 89 ? -2.645 -11.931 49.035 1.00 50.59 89 ALA A O 1
ATOM 699 N N . ALA A 1 90 ? -1.981 -13.952 48.374 1.00 54.62 90 ALA A N 1
ATOM 700 C CA . ALA A 1 90 ? -2.155 -14.604 49.667 1.00 54.62 90 ALA A CA 1
ATOM 701 C C . ALA A 1 90 ? -1.070 -15.673 49.807 1.00 54.62 90 ALA A C 1
ATOM 703 O O . ALA A 1 90 ? -0.779 -16.369 48.836 1.00 54.62 90 ALA A O 1
ATOM 704 N N . THR A 1 91 ? -0.528 -15.807 51.020 1.00 47.66 91 THR A N 1
ATOM 705 C CA . THR A 1 91 ? 0.671 -16.567 51.438 1.00 47.66 91 THR A CA 1
ATOM 706 C C . THR A 1 91 ? 1.987 -15.818 51.155 1.00 47.66 91 THR A C 1
ATOM 708 O O . THR A 1 91 ? 2.278 -15.500 50.008 1.00 47.66 91 THR A O 1
ATOM 711 N N . ALA A 1 92 ? 2.803 -15.437 52.141 1.00 39.56 92 ALA A N 1
ATOM 712 C CA . ALA A 1 92 ? 2.905 -15.809 53.556 1.00 39.56 92 ALA A CA 1
ATOM 713 C C . ALA A 1 92 ? 3.407 -14.621 54.395 1.00 39.56 92 ALA A C 1
ATOM 715 O O . ALA A 1 92 ? 4.098 -13.754 53.813 1.00 39.56 92 ALA A O 1
#

Sequence (92 aa):
MHRETRPAAPVSPSGGRIRKSSAERKEKLKVESTLRRLVGSEEGTSQLELVLSAIRYIRELQSQLENDKENDLPDALQDLFTQCSVSKAATA

Organism: NCBI:txid53326

InterPro domains:
  IPR036638 Helix-loop-helix DNA-binding domain superfamily [G3DSA:4.10.280.10] (32-81)